Protein AF-H0XXA4-F1 (afdb_monomer_lite)

Secondary structure (DSSP, 8-state):
--PPPPTTS-TTTTT--TTTSBTTBPPP-----EETTEEPPP--PPPPPPPPPPGGGSPPPTT--------

Radius of gyration: 24.14 Å; chains: 1; bounding box: 65×26×60 Å

Foldseek 3Di:
DDDDDDPPDDVVNVVQDCVQQPPVHGDDDFDWDDDDPGTDDTDDDDDDDDDDDDPVRPDDDPPPPDDDDDD

Sequence (71 aa):
DDQLLDDGKTLGECGFTSQTARPQAPATVGLAFRADDAFEALRIEPFSSPPELPDVMKPQDSGSSANEQAV

Organism: Otolemur garnettii (NCBI:txid30611)

InterPro domains:
  IPR029071 Ubiquitin-like domain superfamily [SSF54236] (2-59)
  IPR039049 Elongin B [PTHR13248] (1-71)

pLDDT: mean 88.6, std 16.54, range [40.84, 98.38]

Structure (mmCIF, N/CA/C/O backbone):
data_AF-H0XXA4-F1
#
_entry.id   AF-H0XXA4-F1
#
loop_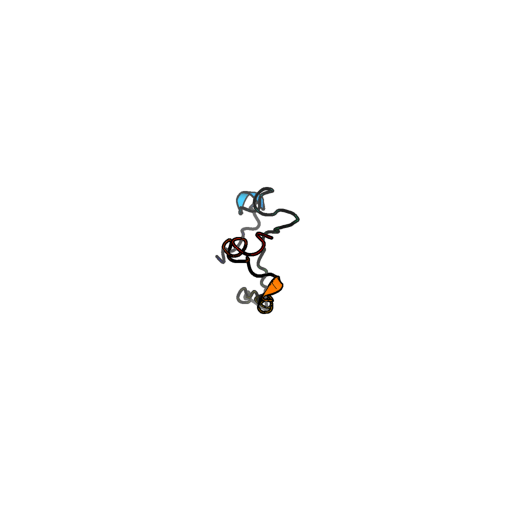
_atom_site.group_PDB
_atom_site.id
_atom_site.type_symbol
_atom_site.label_atom_id
_atom_site.label_alt_id
_atom_site.label_comp_id
_atom_site.label_asym_id
_atom_site.label_entity_id
_atom_site.label_seq_id
_atom_site.pdbx_PDB_ins_code
_atom_site.Cartn_x
_atom_site.Cartn_y
_atom_site.Cartn_z
_atom_site.occupancy
_atom_site.B_iso_or_equiv
_atom_site.auth_seq_id
_atom_site.auth_comp_id
_atom_site.auth_asym_id
_atom_site.auth_atom_id
_atom_site.pdbx_PDB_model_num
ATOM 1 N N . ASP A 1 1 ? 2.856 -7.983 6.535 1.00 56.00 1 ASP A N 1
ATOM 2 C CA . ASP A 1 1 ? 3.185 -7.000 7.577 1.00 56.00 1 ASP A CA 1
ATOM 3 C C . ASP A 1 1 ? 1.936 -6.160 7.645 1.00 56.00 1 ASP A C 1
ATOM 5 O O . ASP A 1 1 ? 1.710 -5.333 6.773 1.00 56.00 1 ASP A O 1
ATOM 9 N N . ASP A 1 2 ? 1.021 -6.561 8.523 1.00 73.94 2 ASP A N 1
ATOM 10 C CA . ASP A 1 2 ? -0.396 -6.184 8.436 1.00 73.94 2 ASP A CA 1
ATOM 11 C C . ASP A 1 2 ? -0.751 -5.420 9.714 1.00 73.94 2 ASP A C 1
ATOM 13 O O . ASP A 1 2 ? -1.687 -5.741 10.446 1.00 73.94 2 ASP A O 1
ATOM 17 N N . GLN A 1 3 ? 0.106 -4.453 10.045 1.00 90.81 3 GLN A N 1
ATOM 18 C CA . GLN A 1 3 ? -0.044 -3.643 11.239 1.00 90.81 3 GLN A CA 1
ATOM 19 C C . GLN A 1 3 ? -1.182 -2.641 11.034 1.00 90.81 3 GLN A C 1
ATOM 21 O O . GLN A 1 3 ? -1.126 -1.796 10.141 1.00 90.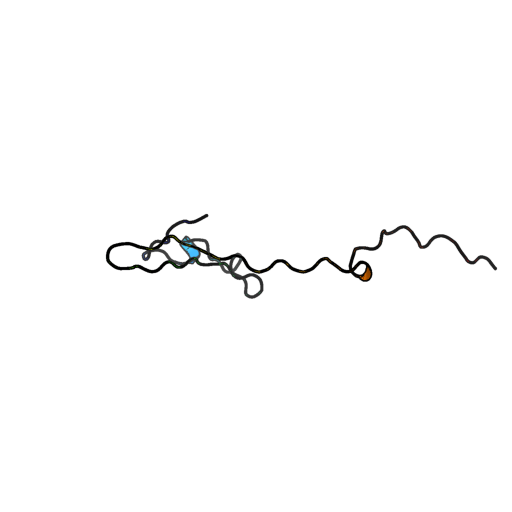81 3 GLN A O 1
ATOM 26 N N . LEU A 1 4 ? -2.199 -2.714 11.893 1.00 95.44 4 LEU A N 1
ATOM 27 C CA . LEU A 1 4 ? -3.241 -1.695 11.959 1.00 95.44 4 LEU A CA 1
ATOM 28 C C . LEU A 1 4 ? -2.616 -0.348 12.348 1.00 95.44 4 LEU A C 1
ATOM 30 O O . LEU A 1 4 ? -1.889 -0.258 13.341 1.00 95.44 4 LEU A O 1
ATOM 34 N N . LEU A 1 5 ? -2.904 0.687 11.561 1.00 97.00 5 LEU A N 1
ATOM 35 C CA . LEU A 1 5 ? -2.441 2.046 11.823 1.00 97.00 5 LEU A CA 1
ATOM 36 C C . LEU A 1 5 ? -3.356 2.724 12.848 1.00 97.00 5 LEU A C 1
ATOM 38 O O . LEU A 1 5 ? -4.569 2.536 12.828 1.00 97.00 5 LEU A O 1
ATOM 42 N N . ASP A 1 6 ? -2.753 3.500 13.744 1.00 97.06 6 ASP A N 1
ATOM 43 C CA . ASP A 1 6 ? -3.453 4.277 14.769 1.00 97.06 6 ASP A CA 1
ATOM 44 C C . ASP A 1 6 ? -3.764 5.680 14.232 1.00 97.06 6 ASP A C 1
ATOM 46 O O . ASP A 1 6 ? -2.855 6.374 13.772 1.00 97.06 6 ASP A O 1
ATOM 50 N N . ASP A 1 7 ? -5.025 6.104 14.331 1.00 97.25 7 ASP A N 1
ATOM 51 C CA . ASP A 1 7 ? -5.512 7.413 13.878 1.00 97.25 7 ASP A CA 1
ATOM 52 C C . ASP A 1 7 ? -4.787 8.591 14.549 1.00 97.25 7 ASP A C 1
ATOM 54 O O . ASP A 1 7 ? -4.721 9.687 13.990 1.00 97.25 7 ASP A O 1
ATOM 58 N N . GLY A 1 8 ? -4.234 8.387 15.750 1.00 98.12 8 GLY A N 1
ATOM 59 C CA . GLY A 1 8 ? -3.471 9.408 16.467 1.00 98.12 8 GLY A CA 1
ATOM 60 C C . GLY A 1 8 ? -2.053 9.636 15.934 1.00 98.12 8 GLY A C 1
ATOM 61 O O . GLY A 1 8 ? -1.413 10.610 16.333 1.00 98.12 8 GLY A O 1
ATOM 62 N N . LYS A 1 9 ? -1.544 8.758 15.060 1.00 98.06 9 LYS A N 1
ATOM 63 C CA . LYS A 1 9 ? -0.172 8.823 14.541 1.00 98.06 9 LYS A CA 1
ATOM 64 C C . LYS A 1 9 ? -0.106 9.490 13.175 1.00 98.06 9 LYS A C 1
ATOM 66 O O . LYS A 1 9 ? -0.941 9.292 12.298 1.00 98.06 9 LYS A O 1
ATOM 71 N N . THR A 1 10 ? 0.966 10.237 12.956 1.00 98.31 10 THR A N 1
ATOM 72 C CA . THR A 1 10 ? 1.327 10.739 11.631 1.00 98.31 10 THR A CA 1
ATOM 73 C C . THR A 1 10 ? 1.832 9.608 10.735 1.00 98.31 10 THR A C 1
ATOM 75 O O . THR A 1 10 ? 2.401 8.617 11.192 1.00 98.31 10 THR A O 1
ATOM 78 N N . LEU A 1 11 ? 1.726 9.793 9.418 1.00 97.19 11 LEU A N 1
ATOM 79 C CA . LEU A 1 11 ? 2.271 8.842 8.443 1.00 97.19 11 LEU A CA 1
ATOM 80 C C . LEU A 1 11 ? 3.781 8.602 8.625 1.00 97.19 11 LEU A C 1
ATOM 82 O O . LEU A 1 11 ? 4.250 7.481 8.441 1.00 97.19 11 LEU A O 1
ATOM 86 N N . GLY A 1 12 ? 4.529 9.629 9.044 1.00 97.75 12 GLY A N 1
ATOM 87 C CA . GLY A 1 12 ? 5.958 9.511 9.336 1.00 97.75 12 GLY A CA 1
ATOM 88 C C . GLY A 1 12 ? 6.250 8.593 10.526 1.00 97.75 12 GLY A C 1
ATOM 89 O O . GLY A 1 12 ? 7.157 7.768 10.444 1.00 97.75 12 GLY A O 1
ATOM 90 N N . GLU A 1 13 ? 5.455 8.678 11.596 1.00 97.75 13 GLU A N 1
ATOM 91 C CA . GLU A 1 13 ? 5.545 7.776 12.758 1.00 97.75 13 GLU A CA 1
ATOM 92 C C . GLU A 1 13 ? 5.145 6.335 12.412 1.00 97.75 13 GLU A C 1
ATOM 94 O O . GLU A 1 13 ? 5.632 5.395 13.038 1.00 97.75 13 GLU A O 1
ATOM 99 N N . CYS A 1 14 ? 4.309 6.156 11.387 1.00 96.81 14 CYS A N 1
ATOM 100 C CA . CYS A 1 14 ? 3.963 4.859 10.800 1.00 96.81 14 CYS A CA 1
ATOM 101 C C . CYS A 1 14 ? 4.991 4.359 9.760 1.00 96.81 14 CYS A C 1
ATOM 103 O O . CYS A 1 14 ? 4.778 3.320 9.144 1.00 96.81 14 CYS A O 1
ATOM 105 N N . GLY A 1 15 ? 6.101 5.079 9.541 1.00 95.81 15 GLY A N 1
ATOM 106 C CA . GLY A 1 15 ? 7.192 4.662 8.647 1.00 95.81 15 GLY A CA 1
ATOM 107 C C . GLY A 1 15 ? 7.062 5.104 7.182 1.00 95.81 15 GLY A C 1
ATOM 108 O O . GLY A 1 15 ? 7.955 4.834 6.369 1.00 95.81 15 GLY A O 1
ATOM 109 N N . PHE A 1 16 ? 6.003 5.834 6.825 1.00 97.19 16 PHE A N 1
ATOM 110 C CA . PHE A 1 16 ? 5.852 6.429 5.499 1.00 97.19 16 PHE A CA 1
ATOM 111 C C . PHE A 1 16 ? 6.629 7.747 5.435 1.00 97.19 16 PHE A C 1
ATOM 113 O O . PHE A 1 16 ? 6.177 8.798 5.887 1.00 97.19 16 PHE A O 1
ATOM 120 N N . THR A 1 17 ? 7.830 7.689 4.867 1.00 97.88 17 THR A N 1
ATOM 121 C CA . THR A 1 17 ? 8.744 8.833 4.762 1.00 97.88 17 THR A CA 1
ATOM 122 C C . THR A 1 17 ? 8.984 9.206 3.303 1.00 97.88 17 THR A C 1
ATOM 124 O O . THR A 1 17 ? 8.743 8.410 2.398 1.00 97.88 17 THR A O 1
ATOM 127 N N . SER A 1 18 ? 9.563 10.380 3.050 1.00 97.44 18 SER A N 1
ATOM 128 C CA . SER A 1 18 ? 9.992 10.777 1.698 1.00 97.44 18 SER A CA 1
ATOM 129 C C . SER A 1 18 ? 11.034 9.833 1.082 1.00 97.44 18 SER A C 1
ATOM 131 O O . SER A 1 18 ? 11.182 9.782 -0.138 1.00 97.44 18 SER A O 1
ATOM 133 N N . GLN A 1 19 ? 11.756 9.069 1.906 1.00 97.62 19 GLN A N 1
ATOM 134 C CA . GLN A 1 19 ? 12.742 8.097 1.442 1.00 97.62 19 GLN A CA 1
ATOM 135 C C . GLN A 1 19 ? 12.108 6.754 1.063 1.00 97.62 19 GLN A C 1
ATOM 137 O O . GLN A 1 19 ? 12.635 6.106 0.158 1.00 97.62 19 GLN A O 1
ATOM 142 N N . THR A 1 20 ? 11.008 6.365 1.720 1.00 97.06 20 THR A N 1
ATOM 143 C CA . THR A 1 20 ? 10.329 5.064 1.564 1.00 97.06 20 THR A CA 1
ATOM 144 C C . THR A 1 20 ? 9.059 5.120 0.705 1.00 97.06 20 THR A C 1
ATOM 146 O O . THR A 1 20 ? 8.680 4.098 0.149 1.00 97.06 20 THR A O 1
ATOM 149 N N . ALA A 1 21 ? 8.435 6.291 0.530 1.00 97.88 21 ALA A N 1
ATOM 150 C CA . ALA A 1 21 ? 7.246 6.515 -0.300 1.00 97.88 21 ALA A CA 1
ATOM 151 C C . ALA A 1 21 ? 7.547 7.509 -1.440 1.00 97.88 21 ALA A C 1
ATOM 153 O O . ALA A 1 21 ? 7.055 8.639 -1.463 1.00 97.88 21 ALA A O 1
ATOM 154 N N . ARG A 1 22 ? 8.422 7.113 -2.371 1.00 98.38 22 ARG A N 1
ATOM 155 C CA . ARG A 1 22 ? 8.892 7.981 -3.469 1.00 98.38 22 ARG A CA 1
ATOM 156 C C . ARG A 1 22 ? 7.895 7.991 -4.637 1.00 98.38 22 ARG A C 1
ATOM 158 O O . ARG A 1 22 ? 7.211 6.992 -4.829 1.00 98.38 22 ARG A O 1
ATOM 165 N N 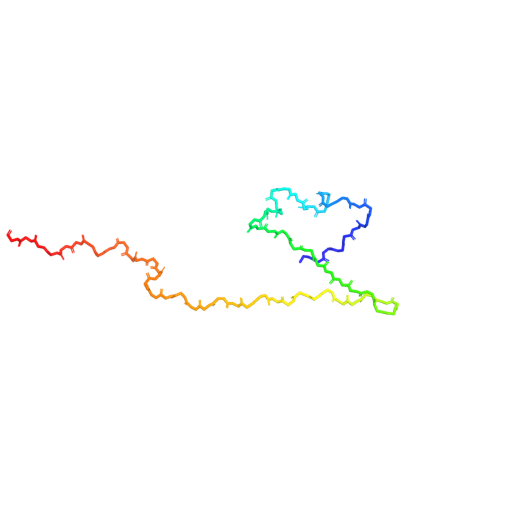. PRO A 1 23 ? 7.862 9.028 -5.498 1.00 98.31 23 PRO A N 1
ATOM 166 C CA . PRO A 1 23 ? 6.940 9.067 -6.640 1.00 98.31 23 PRO A CA 1
ATOM 167 C C . PRO A 1 23 ? 7.031 7.850 -7.577 1.00 98.31 23 PRO A C 1
ATOM 169 O O . PRO A 1 23 ? 6.014 7.324 -8.010 1.00 98.31 23 PRO A O 1
ATOM 172 N N . GLN A 1 24 ? 8.245 7.376 -7.862 1.00 98.00 24 GLN A N 1
ATOM 173 C CA . GLN A 1 24 ? 8.500 6.213 -8.720 1.00 98.00 24 GLN A CA 1
ATOM 174 C C . GLN A 1 24 ? 8.388 4.861 -7.996 1.00 98.00 24 GLN A C 1
ATOM 176 O O . GLN A 1 24 ? 8.450 3.816 -8.636 1.00 98.00 24 GLN A O 1
ATOM 181 N N . ALA A 1 25 ? 8.302 4.883 -6.665 1.00 97.69 25 ALA A N 1
ATOM 182 C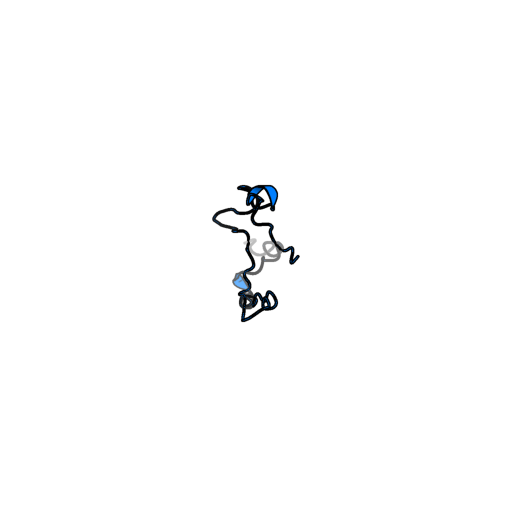 CA . ALA A 1 25 ? 8.234 3.707 -5.804 1.00 97.69 25 ALA A CA 1
ATOM 183 C C . ALA A 1 25 ? 7.367 4.046 -4.576 1.00 97.69 25 ALA A C 1
ATOM 185 O O . ALA A 1 25 ? 7.905 4.274 -3.485 1.00 97.69 25 ALA A O 1
ATOM 186 N N . PRO A 1 26 ? 6.043 4.195 -4.770 1.00 98.12 26 PRO A N 1
ATOM 187 C CA . PRO A 1 26 ? 5.135 4.572 -3.697 1.00 98.12 26 PRO A CA 1
ATOM 188 C C . PRO A 1 26 ? 5.026 3.452 -2.658 1.00 98.12 26 PRO A C 1
ATOM 190 O O . PRO A 1 26 ? 5.095 2.267 -2.988 1.00 98.12 26 PRO A O 1
ATOM 193 N N . ALA A 1 27 ? 4.814 3.831 -1.398 1.00 97.00 27 ALA A N 1
ATOM 194 C CA . ALA A 1 27 ? 4.460 2.878 -0.354 1.00 97.00 27 ALA A CA 1
ATOM 195 C C . ALA A 1 27 ? 2.981 2.479 -0.483 1.00 97.00 27 ALA A C 1
ATOM 197 O O . ALA A 1 27 ? 2.148 3.280 -0.907 1.00 97.00 27 ALA A O 1
ATOM 198 N N . THR A 1 28 ? 2.654 1.245 -0.107 1.00 96.69 28 THR A N 1
ATOM 199 C CA . THR A 1 28 ? 1.277 0.730 -0.148 1.00 96.69 28 THR A CA 1
ATOM 200 C C . THR A 1 28 ? 0.613 0.894 1.217 1.00 96.69 28 THR A C 1
ATOM 202 O O . THR A 1 28 ? 1.224 0.576 2.234 1.00 96.69 28 THR A O 1
ATOM 205 N N . VAL A 1 29 ? -0.638 1.362 1.236 1.00 97.19 29 VAL A N 1
ATOM 206 C CA . VAL A 1 29 ? -1.482 1.428 2.439 1.00 97.19 29 VAL A CA 1
ATOM 207 C C . VAL A 1 29 ? -2.660 0.478 2.246 1.00 97.19 29 VAL A C 1
ATOM 209 O O . VAL A 1 29 ? -3.428 0.633 1.298 1.00 97.19 29 VAL A O 1
ATOM 212 N N . GLY A 1 30 ? -2.780 -0.520 3.123 1.00 96.56 30 GLY A N 1
ATOM 213 C CA . GLY A 1 30 ? -3.915 -1.440 3.130 1.00 96.56 30 GLY A CA 1
ATOM 214 C C . GLY A 1 30 ? -5.181 -0.766 3.659 1.00 96.56 30 GLY A C 1
ATOM 215 O O . GLY A 1 30 ? -5.117 0.011 4.609 1.00 96.56 30 GLY A O 1
ATOM 216 N N . LEU A 1 31 ? -6.329 -1.078 3.058 1.00 96.31 31 LEU A N 1
ATOM 217 C CA . LEU A 1 31 ? -7.638 -0.569 3.462 1.00 96.31 31 LEU A CA 1
ATOM 218 C C . LEU A 1 31 ? -8.617 -1.738 3.582 1.00 96.31 31 LEU A C 1
ATOM 220 O O . LEU A 1 31 ? -8.703 -2.561 2.674 1.00 96.31 31 LEU A O 1
ATOM 224 N N . ALA A 1 32 ? -9.348 -1.784 4.691 1.00 96.19 32 ALA A N 1
ATOM 225 C CA . ALA A 1 32 ? -10.432 -2.726 4.935 1.00 96.19 32 ALA A CA 1
ATOM 226 C C . ALA A 1 32 ? -11.659 -1.946 5.415 1.00 96.19 32 ALA A C 1
ATOM 228 O O . ALA A 1 32 ? -11.540 -1.050 6.258 1.00 96.19 32 ALA A O 1
ATOM 229 N N . PHE A 1 33 ? -12.834 -2.263 4.878 1.00 96.19 33 PHE A N 1
ATOM 230 C CA . PHE A 1 33 ? -14.075 -1.620 5.286 1.00 96.19 33 PHE A CA 1
ATOM 231 C C . PHE A 1 33 ? -14.685 -2.278 6.522 1.00 96.19 33 PHE A C 1
ATOM 233 O O . PHE A 1 33 ? -14.526 -3.471 6.786 1.00 96.19 33 PHE A O 1
ATOM 240 N N . ARG A 1 34 ? -15.437 -1.479 7.280 1.00 96.31 34 ARG A N 1
ATOM 241 C CA . ARG A 1 34 ? -16.335 -2.002 8.305 1.00 96.31 34 ARG A CA 1
ATOM 242 C C . ARG A 1 34 ? -17.667 -2.374 7.663 1.00 96.31 34 ARG A C 1
ATOM 244 O O . ARG A 1 34 ? -18.284 -1.525 7.021 1.00 96.31 34 ARG A O 1
ATOM 251 N N . ALA A 1 35 ? -18.109 -3.607 7.875 1.00 92.88 35 ALA A N 1
ATOM 252 C CA . ALA A 1 35 ? -19.433 -4.092 7.516 1.00 92.88 35 ALA A CA 1
ATOM 253 C C . ALA A 1 35 ? -20.161 -4.496 8.804 1.00 92.88 35 ALA A C 1
ATOM 255 O O . ALA A 1 35 ? -19.647 -5.288 9.594 1.00 92.88 35 ALA A O 1
ATOM 256 N N . ASP A 1 36 ? -21.337 -3.914 9.032 1.00 93.25 36 ASP A N 1
ATOM 257 C CA . ASP A 1 36 ? -22.085 -4.064 10.282 1.00 93.25 36 ASP A CA 1
ATOM 258 C C . ASP A 1 36 ? -21.210 -3.714 11.510 1.00 93.25 36 ASP A C 1
ATOM 260 O O . ASP A 1 36 ? -20.690 -2.594 11.605 1.00 93.25 36 ASP A O 1
ATOM 264 N N . ASP A 1 37 ? -21.013 -4.670 12.421 1.00 93.12 37 ASP A N 1
ATOM 265 C CA . ASP A 1 37 ? -20.277 -4.504 13.680 1.00 93.12 37 ASP A CA 1
ATOM 266 C C . ASP A 1 37 ? -18.801 -4.951 13.607 1.00 93.12 37 ASP A C 1
ATOM 268 O O . ASP A 1 37 ? -18.101 -4.924 14.622 1.00 93.12 37 ASP A O 1
ATOM 272 N N . ALA A 1 38 ? -18.295 -5.359 12.434 1.00 95.25 38 ALA A N 1
ATOM 273 C CA . ALA A 1 38 ? -16.932 -5.880 12.280 1.00 95.25 38 ALA A CA 1
ATOM 274 C C . ALA A 1 38 ? -16.206 -5.337 11.038 1.00 95.25 38 ALA A C 1
ATOM 276 O O . ALA A 1 38 ? -16.814 -4.932 10.051 1.00 95.25 38 ALA A O 1
ATOM 277 N N . PHE A 1 39 ? -14.874 -5.325 11.083 1.00 95.62 39 PHE A N 1
ATOM 278 C CA . PHE A 1 39 ? -14.055 -5.059 9.899 1.00 95.62 39 PHE A CA 1
ATOM 279 C C . PHE A 1 39 ? -13.884 -6.329 9.073 1.00 95.62 39 PHE A C 1
ATOM 281 O O . PHE A 1 39 ? -13.739 -7.422 9.625 1.00 95.62 39 PHE A O 1
ATOM 288 N N . GLU A 1 40 ? -13.876 -6.180 7.751 1.00 95.25 40 GLU A N 1
ATOM 289 C CA . GLU A 1 40 ? -13.449 -7.260 6.869 1.00 95.25 40 GLU A CA 1
ATOM 290 C C . GLU A 1 40 ? -11.951 -7.547 7.043 1.00 95.25 40 GLU A C 1
ATOM 292 O O . GLU A 1 40 ? -11.176 -6.715 7.524 1.00 95.25 40 GLU A O 1
ATOM 297 N N . ALA A 1 41 ? -11.527 -8.746 6.648 1.00 94.25 41 ALA A N 1
ATOM 298 C CA . ALA A 1 41 ? -10.107 -9.062 6.617 1.00 94.25 41 ALA A CA 1
ATOM 299 C C . ALA A 1 41 ? -9.409 -8.208 5.549 1.00 94.25 41 ALA A C 1
ATOM 301 O O . ALA A 1 41 ? -9.887 -8.120 4.416 1.00 94.25 41 ALA A O 1
ATOM 302 N N . LEU A 1 42 ? -8.251 -7.633 5.887 1.00 95.50 42 LEU A N 1
ATOM 303 C CA . LEU A 1 42 ? -7.422 -6.944 4.906 1.00 95.50 42 LEU A CA 1
ATOM 304 C C . LEU A 1 42 ? -7.026 -7.926 3.798 1.00 95.50 42 LEU A C 1
ATOM 306 O O . LEU A 1 42 ? -6.393 -8.951 4.054 1.00 95.50 42 LEU A O 1
ATOM 310 N N . ARG A 1 43 ? -7.389 -7.596 2.559 1.00 95.31 43 ARG A N 1
ATOM 311 C CA . ARG A 1 43 ? -7.097 -8.414 1.383 1.00 95.31 43 ARG A CA 1
ATOM 312 C C . ARG A 1 43 ? -6.584 -7.533 0.253 1.00 95.31 43 ARG A C 1
ATOM 314 O O . ARG A 1 43 ? -7.308 -6.688 -0.259 1.00 95.31 43 ARG A O 1
ATOM 321 N N . ILE A 1 44 ? -5.336 -7.761 -0.147 1.00 96.31 44 ILE A N 1
ATOM 322 C CA . ILE A 1 44 ? -4.703 -7.086 -1.283 1.00 96.31 44 ILE A CA 1
ATOM 323 C C . ILE A 1 44 ? -4.472 -8.140 -2.360 1.00 96.31 44 ILE A C 1
ATOM 325 O O . ILE A 1 44 ? -3.643 -9.033 -2.193 1.00 96.31 44 ILE A O 1
ATOM 329 N N . GLU A 1 45 ? -5.223 -8.052 -3.454 1.00 97.75 45 GLU A N 1
ATOM 330 C CA . GLU A 1 45 ? -4.983 -8.909 -4.613 1.00 97.75 45 GLU A CA 1
ATOM 331 C C . GLU A 1 45 ? -3.662 -8.518 -5.287 1.00 97.75 45 GLU A C 1
ATOM 333 O O . GLU A 1 45 ? -3.420 -7.326 -5.515 1.00 97.75 45 GLU A O 1
ATOM 338 N N . PRO A 1 46 ? -2.790 -9.488 -5.605 1.00 97.38 46 PRO A N 1
ATOM 339 C CA . PRO A 1 46 ? -1.517 -9.195 -6.239 1.00 97.38 46 PRO A CA 1
ATOM 340 C C . PRO A 1 46 ? -1.716 -8.680 -7.669 1.00 97.38 46 PRO A C 1
ATOM 342 O O . PRO A 1 46 ? -2.666 -9.041 -8.367 1.00 97.38 46 PRO A O 1
ATOM 345 N N . PHE A 1 47 ? -0.764 -7.873 -8.138 1.00 97.69 47 PHE A N 1
ATOM 346 C CA . PHE A 1 47 ? -0.675 -7.539 -9.557 1.00 97.69 47 PHE A CA 1
ATOM 347 C C . PHE A 1 47 ? -0.346 -8.780 -10.396 1.00 97.69 47 PHE A C 1
ATOM 349 O O . PHE A 1 47 ? 0.219 -9.761 -9.910 1.00 97.69 47 PHE A O 1
ATOM 356 N N . SER A 1 48 ? -0.655 -8.717 -11.690 1.00 98.25 48 SER A N 1
ATOM 357 C CA . SER A 1 48 ? -0.252 -9.748 -12.644 1.00 98.25 48 SER A CA 1
ATOM 358 C C . SER A 1 48 ? 1.270 -9.859 -12.751 1.00 98.25 48 SER A C 1
ATOM 360 O O . SER A 1 48 ? 1.981 -8.855 -12.684 1.00 98.25 48 SER A O 1
ATOM 362 N N . SER A 1 49 ? 1.768 -11.064 -13.017 1.00 97.75 49 SER A N 1
ATOM 363 C CA . SER A 1 49 ? 3.179 -11.278 -13.339 1.00 97.75 49 SER A CA 1
ATOM 364 C C . SER A 1 49 ? 3.512 -10.790 -14.760 1.00 97.75 49 SER A C 1
ATOM 366 O O . SER A 1 49 ? 2.672 -10.917 -15.656 1.00 97.75 49 SER A O 1
ATOM 368 N N . PRO A 1 50 ? 4.719 -10.241 -14.994 1.00 96.94 50 PRO A N 1
ATOM 369 C CA . PRO A 1 50 ? 5.179 -9.923 -16.344 1.00 96.94 50 PRO A CA 1
ATOM 370 C C . PRO A 1 50 ? 5.377 -11.205 -17.178 1.00 96.94 50 PRO A C 1
ATOM 372 O O . PRO A 1 50 ? 5.555 -12.282 -16.604 1.00 96.94 50 PRO A O 1
ATOM 375 N N . PRO A 1 51 ? 5.363 -11.114 -18.523 1.00 96.50 51 PRO A N 1
ATOM 376 C CA . PRO A 1 51 ? 5.713 -12.242 -19.381 1.00 96.50 51 PRO A CA 1
ATOM 377 C C . PRO A 1 51 ? 7.199 -12.602 -19.255 1.00 96.50 51 PRO A C 1
ATOM 379 O O . PRO A 1 51 ? 8.007 -11.816 -18.756 1.00 96.50 51 PRO A O 1
ATOM 382 N N . GLU A 1 52 ? 7.559 -13.776 -19.775 1.00 96.38 52 GLU A N 1
ATOM 383 C CA . GLU A 1 52 ? 8.958 -14.183 -19.912 1.00 96.38 52 GLU A CA 1
ATOM 384 C C . GLU A 1 52 ? 9.766 -13.161 -20.718 1.00 96.38 52 GLU A C 1
ATOM 386 O O . GLU A 1 52 ? 9.307 -12.632 -21.737 1.00 96.38 52 GLU A O 1
ATOM 391 N N . LEU A 1 53 ? 10.991 -12.892 -20.258 1.00 95.94 53 LEU A N 1
ATOM 392 C CA . LEU A 1 53 ? 11.882 -11.936 -20.906 1.00 95.94 53 LEU A CA 1
ATOM 393 C C . LEU A 1 53 ? 12.337 -12.501 -22.267 1.00 95.94 53 LEU A C 1
ATOM 395 O O . LEU A 1 53 ? 12.890 -13.605 -22.296 1.00 95.94 53 LEU A O 1
ATOM 399 N N . PRO A 1 54 ? 12.160 -11.775 -23.389 1.00 95.62 54 PRO A N 1
ATOM 400 C CA . PRO A 1 54 ? 12.640 -12.223 -24.695 1.00 95.62 54 PRO A CA 1
ATOM 401 C C . PRO A 1 54 ? 14.150 -12.482 -24.696 1.00 95.62 54 PRO A C 1
ATOM 403 O O . PRO A 1 54 ? 14.900 -11.742 -24.059 1.00 95.62 54 PRO A O 1
ATOM 406 N N . ASP A 1 55 ? 14.614 -13.468 -25.470 1.00 94.19 55 ASP A N 1
ATOM 407 C CA . ASP A 1 55 ? 16.040 -13.837 -25.506 1.00 94.19 55 ASP A CA 1
ATOM 408 C C . ASP A 1 55 ? 16.954 -12.667 -25.897 1.00 94.19 55 ASP A C 1
ATOM 410 O O . ASP A 1 55 ? 18.039 -12.523 -25.346 1.00 94.19 55 ASP A O 1
ATOM 414 N N . VAL A 1 56 ? 16.486 -11.768 -26.769 1.00 95.38 56 VAL A N 1
ATOM 415 C CA . VAL A 1 56 ? 17.224 -10.557 -27.180 1.00 95.38 56 VAL A CA 1
ATOM 416 C C . VAL A 1 56 ? 17.390 -9.516 -26.064 1.00 95.38 56 VAL A C 1
ATOM 418 O O . VAL A 1 56 ? 18.217 -8.618 -26.192 1.00 95.38 56 VAL A O 1
ATOM 421 N N . MET A 1 57 ? 16.591 -9.601 -24.995 1.00 93.75 57 MET A N 1
ATOM 422 C CA . MET A 1 57 ? 16.645 -8.704 -23.834 1.00 93.75 57 MET A CA 1
ATOM 423 C C . MET A 1 57 ? 17.380 -9.325 -22.641 1.00 93.75 57 MET A C 1
ATOM 425 O O . MET A 1 57 ? 17.664 -8.620 -21.670 1.00 93.75 57 MET A O 1
ATOM 429 N N . LYS A 1 58 ? 17.674 -10.630 -22.679 1.00 93.56 58 LYS A N 1
ATOM 430 C CA . LYS A 1 58 ? 18.503 -11.278 -21.660 1.00 93.56 58 LYS A CA 1
ATOM 431 C C . LYS A 1 58 ? 19.943 -10.755 -21.780 1.00 93.56 58 LYS A C 1
ATOM 433 O O . LYS A 1 58 ? 20.376 -10.437 -22.890 1.00 93.56 58 LYS A O 1
ATOM 438 N N . PRO A 1 59 ? 20.697 -10.648 -20.671 1.00 91.62 59 PRO A N 1
ATOM 439 C CA . PRO A 1 59 ? 22.112 -10.303 -20.739 1.00 91.62 59 PRO A CA 1
ATOM 440 C C . PRO A 1 59 ? 22.831 -11.249 -21.704 1.00 91.62 59 PRO A C 1
ATOM 442 O O . PRO A 1 59 ? 22.686 -12.464 -21.587 1.00 91.62 59 PRO A O 1
ATOM 445 N N . GLN A 1 60 ? 23.575 -10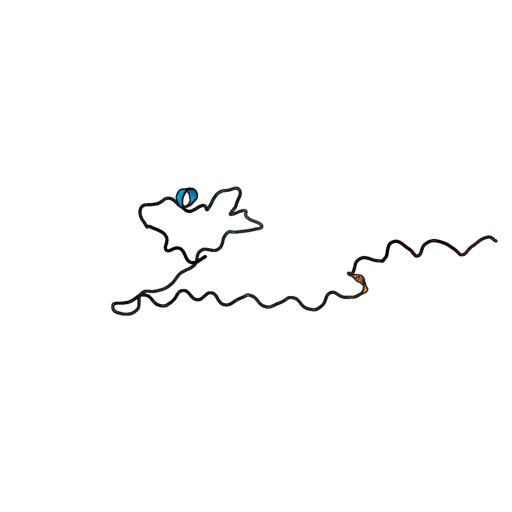.706 -22.667 1.00 83.50 60 GLN A N 1
ATOM 446 C CA . GLN A 1 60 ? 24.422 -11.539 -23.513 1.00 83.50 60 GLN A CA 1
ATOM 447 C C . GLN A 1 60 ? 25.614 -12.006 -22.683 1.00 83.50 60 GLN A C 1
ATOM 449 O O . GLN A 1 60 ? 26.244 -11.190 -22.006 1.00 83.50 60 GLN A O 1
ATOM 454 N N . ASP A 1 61 ? 25.931 -13.298 -22.733 1.00 75.62 61 ASP A N 1
ATOM 455 C CA . ASP A 1 61 ? 27.174 -13.792 -22.155 1.00 75.62 61 ASP A CA 1
ATOM 456 C C . ASP A 1 61 ? 28.338 -13.031 -22.799 1.00 75.62 61 ASP A C 1
ATOM 458 O O . ASP A 1 61 ? 28.526 -13.056 -24.018 1.00 75.62 61 ASP A O 1
ATOM 462 N N . SER A 1 62 ? 29.097 -12.312 -21.973 1.00 59.03 62 SER A N 1
ATOM 463 C CA . SER A 1 62 ? 30.252 -11.486 -22.338 1.00 59.03 62 SER A CA 1
ATOM 464 C C . SER A 1 62 ? 31.436 -12.337 -22.831 1.00 59.03 62 SER A C 1
ATOM 466 O O . SER A 1 62 ? 32.515 -12.305 -22.243 1.00 59.03 62 SER A O 1
ATOM 468 N N . GLY A 1 63 ? 31.236 -13.158 -23.866 1.00 57.56 63 GLY A N 1
ATOM 469 C CA . GLY A 1 63 ? 32.169 -14.219 -24.248 1.00 57.56 63 GLY A CA 1
ATOM 470 C C . GLY A 1 63 ? 32.223 -14.584 -25.730 1.00 57.56 63 GLY A C 1
ATOM 471 O O . GLY A 1 63 ? 32.909 -15.545 -26.066 1.00 57.56 63 GLY A O 1
ATOM 472 N N . SER A 1 64 ? 31.566 -13.853 -26.637 1.00 51.00 64 SER A N 1
ATOM 473 C CA . SER A 1 64 ? 31.695 -14.117 -28.081 1.00 51.00 64 SER A CA 1
ATOM 474 C C . SER A 1 64 ? 31.968 -12.847 -28.886 1.00 51.00 64 SER A C 1
ATOM 476 O O . SER A 1 64 ? 31.152 -12.361 -29.659 1.00 51.00 64 SER A O 1
ATOM 478 N N . SER A 1 65 ? 33.162 -12.291 -28.687 1.00 54.41 65 SER A N 1
ATOM 479 C CA . SER A 1 65 ? 33.821 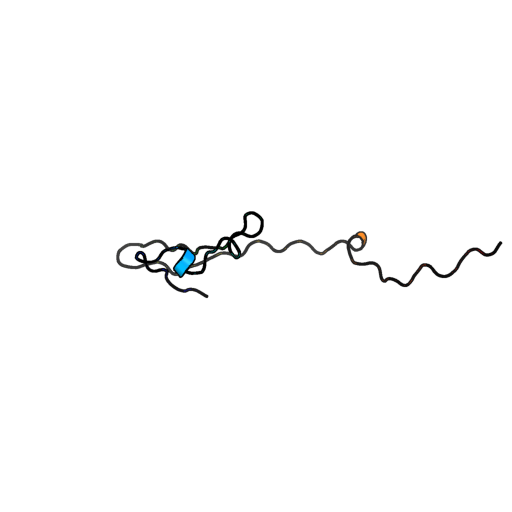-11.428 -29.672 1.00 54.41 65 SER A CA 1
ATOM 480 C C . SER A 1 65 ? 35.320 -11.737 -29.700 1.00 54.41 65 SER A C 1
ATOM 482 O O . SER A 1 65 ? 36.162 -10.861 -29.509 1.00 54.41 65 SER A O 1
ATOM 484 N N . ALA A 1 66 ? 35.659 -13.013 -29.875 1.00 51.03 66 ALA A N 1
ATOM 485 C CA . ALA A 1 66 ? 37.004 -13.442 -30.226 1.00 51.03 66 ALA A CA 1
ATOM 486 C C . ALA A 1 66 ? 36.893 -14.430 -31.391 1.00 51.03 66 ALA A C 1
ATOM 488 O O . ALA A 1 66 ? 36.204 -15.437 -31.275 1.00 51.03 66 ALA A O 1
ATOM 489 N N . ASN A 1 67 ? 37.598 -14.106 -32.475 1.00 50.47 67 ASN A N 1
ATOM 490 C CA . ASN A 1 67 ? 37.698 -14.801 -33.761 1.00 50.47 67 ASN A CA 1
ATOM 491 C C . ASN A 1 67 ? 36.508 -14.620 -34.710 1.00 50.47 67 ASN A C 1
ATOM 493 O O . ASN A 1 67 ? 35.499 -15.301 -34.599 1.00 50.47 67 ASN A O 1
ATOM 497 N N . GLU A 1 68 ? 36.673 -13.767 -35.723 1.00 53.72 68 GLU A N 1
ATOM 498 C CA . GLU A 1 68 ? 37.198 -14.212 -37.024 1.00 53.72 68 GLU A CA 1
ATOM 499 C C . GLU A 1 68 ? 37.337 -12.999 -37.962 1.00 53.72 68 GLU A C 1
ATOM 501 O O . GLU A 1 68 ? 36.338 -12.441 -38.394 1.00 53.72 68 GLU A O 1
ATOM 506 N N . GLN A 1 69 ? 38.574 -12.553 -38.219 1.00 40.84 69 GLN A N 1
ATOM 507 C CA . GLN A 1 69 ? 39.039 -11.975 -39.494 1.00 40.84 69 GLN A CA 1
ATOM 508 C C . GLN A 1 69 ? 40.487 -11.492 -39.335 1.00 40.84 69 GLN A C 1
ATOM 510 O O . GLN A 1 69 ? 40.765 -10.333 -39.037 1.00 40.84 69 GLN A O 1
ATOM 515 N N . ALA A 1 70 ? 41.419 -12.424 -39.529 1.00 42.00 70 ALA A N 1
ATOM 516 C CA . ALA A 1 70 ? 42.707 -12.105 -40.125 1.00 42.00 70 ALA A CA 1
ATOM 517 C C . ALA A 1 70 ? 42.573 -12.421 -41.621 1.00 42.00 70 ALA A C 1
ATOM 519 O O . ALA A 1 70 ? 42.367 -13.581 -41.983 1.00 42.00 70 ALA A O 1
ATOM 520 N N . VAL A 1 71 ? 42.631 -11.385 -42.458 1.00 51.00 71 VAL A N 1
ATOM 521 C CA . VAL A 1 71 ? 42.896 -11.466 -43.902 1.00 51.00 71 VAL A CA 1
ATOM 522 C C . VAL A 1 71 ? 44.057 -10.530 -44.185 1.00 51.00 71 VAL A C 1
ATOM 524 O O . VAL A 1 71 ? 44.019 -9.400 -43.646 1.00 51.00 71 VAL A O 1
#